Protein AF-A0A0R1URH0-F1 (afdb_monomer_lite)

pLDDT: mean 70.55, std 9.64, range [46.41, 89.25]

Structure (mmCIF, N/CA/C/O backbone):
data_AF-A0A0R1URH0-F1
#
_entry.id   AF-A0A0R1URH0-F1
#
loop_
_atom_site.group_PDB
_atom_site.id
_atom_site.type_symbol
_atom_site.label_atom_id
_atom_site.label_alt_id
_atom_site.label_comp_id
_atom_site.label_asym_id
_atom_site.label_entity_id
_atom_site.label_seq_id
_atom_site.pdbx_PDB_ins_code
_atom_site.Cartn_x
_atom_site.Cartn_y
_atom_site.Cartn_z
_atom_site.occupancy
_atom_site.B_iso_or_equiv
_atom_site.auth_seq_id
_atom_site.auth_comp_id
_atom_site.auth_asym_id
_atom_site.auth_atom_id
_atom_site.pdbx_PDB_model_num
ATOM 1 N N . MET A 1 1 ? 26.784 -11.408 -18.382 1.00 51.66 1 MET A N 1
ATOM 2 C CA . MET A 1 1 ? 25.384 -11.182 -18.810 1.00 51.66 1 MET A CA 1
ATOM 3 C C . MET A 1 1 ? 24.437 -12.286 -18.358 1.00 51.66 1 MET A C 1
ATOM 5 O O . MET A 1 1 ? 23.462 -11.958 -17.703 1.00 51.66 1 MET A O 1
ATOM 9 N N . LEU A 1 2 ? 24.708 -13.569 -18.630 1.00 50.28 2 LEU A N 1
ATOM 10 C CA . LEU A 1 2 ? 23.773 -14.661 -18.307 1.00 50.28 2 LEU A CA 1
ATOM 11 C C . LEU A 1 2 ? 23.365 -14.723 -16.818 1.00 50.28 2 LEU A C 1
ATOM 13 O O . LEU A 1 2 ? 22.183 -14.810 -16.511 1.00 50.28 2 LEU A O 1
ATOM 17 N N . THR A 1 3 ? 24.319 -14.597 -15.893 1.00 53.81 3 THR A N 1
ATOM 18 C CA . THR A 1 3 ? 24.076 -14.563 -14.436 1.00 53.81 3 THR A CA 1
ATOM 19 C C . THR A 1 3 ? 23.209 -13.385 -13.991 1.00 53.81 3 THR A C 1
ATOM 21 O O . THR A 1 3 ? 22.365 -13.554 -13.120 1.00 53.81 3 THR A O 1
ATOM 24 N N . PHE A 1 4 ? 23.360 -12.219 -14.624 1.00 53.19 4 PHE A N 1
ATOM 25 C CA . PHE A 1 4 ? 22.520 -11.047 -14.361 1.00 53.19 4 PHE A CA 1
ATOM 26 C C . PHE A 1 4 ? 21.062 -11.311 -14.764 1.00 53.19 4 PHE A C 1
ATOM 28 O O . PHE A 1 4 ? 20.161 -11.078 -13.967 1.00 53.19 4 PHE A O 1
ATOM 35 N N . PHE A 1 5 ? 20.834 -11.910 -15.940 1.00 54.75 5 PHE A N 1
ATOM 36 C CA . PHE A 1 5 ? 19.495 -12.331 -16.368 1.00 54.75 5 PHE A CA 1
ATOM 37 C C . PH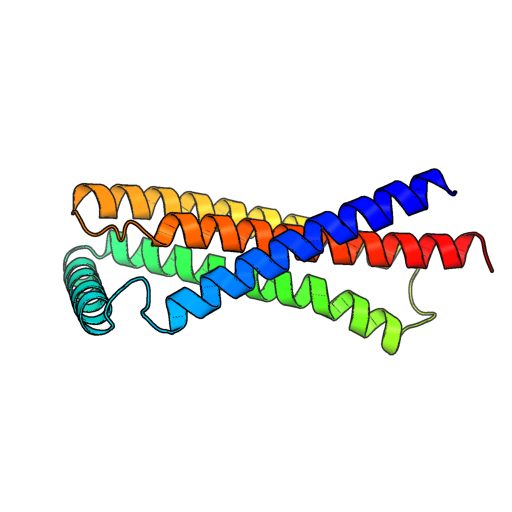E A 1 5 ? 18.882 -13.396 -15.444 1.00 54.75 5 PHE A C 1
ATOM 39 O O . PHE A 1 5 ? 17.688 -13.347 -15.177 1.00 54.75 5 PHE A O 1
ATOM 46 N N . HIS A 1 6 ? 19.667 -14.340 -14.919 1.00 52.69 6 HIS A N 1
ATOM 47 C CA . HIS A 1 6 ? 19.142 -15.370 -14.010 1.00 52.69 6 HIS A CA 1
ATOM 48 C C . HIS A 1 6 ? 18.735 -14.801 -12.649 1.00 52.69 6 HIS A C 1
ATOM 50 O O . HIS A 1 6 ? 17.689 -15.178 -12.126 1.00 52.69 6 HIS A O 1
ATOM 56 N N . ILE A 1 7 ? 19.533 -13.881 -12.095 1.00 62.94 7 ILE A N 1
ATOM 57 C CA . ILE A 1 7 ? 19.187 -13.178 -10.853 1.00 62.94 7 ILE A CA 1
ATOM 58 C C . ILE A 1 7 ? 17.889 -12.394 -11.059 1.00 62.94 7 ILE A C 1
ATOM 60 O O . ILE A 1 7 ? 16.987 -12.520 -10.243 1.00 62.94 7 ILE A O 1
ATOM 64 N N . PHE A 1 8 ? 17.773 -11.705 -12.194 1.00 57.41 8 PHE A N 1
ATOM 65 C CA . PHE A 1 8 ? 16.613 -10.910 -12.585 1.00 57.41 8 PHE A CA 1
ATOM 66 C C . PHE A 1 8 ? 15.320 -11.715 -12.783 1.00 57.41 8 PHE A C 1
ATOM 68 O O . PHE A 1 8 ? 14.252 -11.380 -12.278 1.00 57.41 8 PHE A O 1
ATOM 75 N N . TYR A 1 9 ? 15.374 -12.798 -13.559 1.00 59.88 9 TYR A N 1
ATOM 76 C CA . TYR A 1 9 ? 14.195 -13.639 -13.768 1.00 59.88 9 TYR A CA 1
ATOM 77 C C . TYR A 1 9 ? 13.825 -14.392 -12.485 1.00 59.88 9 TYR A C 1
ATOM 79 O O . TYR A 1 9 ? 12.642 -14.593 -12.209 1.00 59.88 9 TYR A O 1
ATOM 87 N N . GLY A 1 10 ? 14.825 -14.768 -11.681 1.00 66.12 10 GLY A N 1
ATOM 88 C CA . GLY A 1 10 ? 14.636 -15.381 -10.371 1.00 66.12 10 GLY A CA 1
ATOM 89 C C . GLY A 1 10 ? 13.932 -14.451 -9.381 1.00 66.12 10 GLY A C 1
ATOM 90 O O . GLY A 1 10 ? 12.948 -14.863 -8.763 1.00 66.12 10 GLY A O 1
ATOM 91 N N . SER A 1 11 ? 14.372 -13.194 -9.263 1.00 59.16 11 SER A N 1
ATOM 92 C CA . SER A 1 11 ? 13.699 -12.171 -8.453 1.00 59.16 11 SER A CA 1
ATOM 93 C C . SER A 1 11 ? 12.287 -11.918 -8.974 1.00 59.16 11 SER A C 1
ATOM 95 O O . SER A 1 11 ? 11.339 -12.060 -8.205 1.00 59.16 11 SER A O 1
ATOM 97 N N . ALA A 1 12 ? 12.095 -11.669 -10.271 1.00 59.62 12 ALA A N 1
ATOM 98 C CA . ALA A 1 12 ? 10.769 -11.444 -10.856 1.00 59.62 12 ALA A CA 1
ATOM 99 C C . ALA A 1 12 ? 9.768 -12.583 -10.563 1.00 59.62 12 ALA A C 1
ATOM 101 O O . ALA A 1 12 ? 8.607 -12.318 -10.237 1.00 59.62 12 ALA A O 1
ATOM 102 N N . LEU A 1 13 ? 10.210 -13.846 -10.609 1.00 66.44 13 LEU A N 1
ATOM 103 C CA . LEU A 1 13 ? 9.376 -15.011 -10.293 1.00 66.44 13 LEU A CA 1
ATOM 104 C C . LEU A 1 13 ? 8.950 -15.033 -8.816 1.00 66.44 13 LEU A C 1
ATOM 106 O O . LEU A 1 13 ? 7.768 -15.213 -8.516 1.00 66.44 13 LEU A O 1
ATOM 110 N N . VAL A 1 14 ? 9.893 -14.822 -7.891 1.00 67.88 14 VAL A N 1
ATOM 111 C CA . VAL A 1 14 ? 9.607 -14.756 -6.446 1.00 67.88 14 VAL A CA 1
ATOM 112 C C . VAL A 1 14 ? 8.605 -13.637 -6.152 1.00 67.88 14 VAL A C 1
ATOM 114 O O . VAL A 1 14 ? 7.665 -13.822 -5.376 1.00 67.88 14 VAL A O 1
ATOM 117 N N . LEU A 1 15 ? 8.754 -12.494 -6.821 1.00 61.41 15 LEU A N 1
ATOM 118 C CA . LEU A 1 15 ? 7.887 -11.329 -6.654 1.00 61.41 15 LEU A CA 1
ATOM 119 C C . LEU A 1 15 ? 6.468 -11.582 -7.208 1.00 61.41 15 LEU A C 1
ATOM 121 O O . LEU A 1 15 ? 5.483 -11.190 -6.579 1.00 61.41 15 LEU A O 1
ATOM 125 N N . LEU A 1 16 ? 6.333 -12.311 -8.321 1.00 64.31 16 LEU A N 1
ATOM 126 C CA . LEU A 1 16 ? 5.036 -12.706 -8.887 1.00 64.31 16 LEU A CA 1
ATOM 127 C C . LEU A 1 16 ? 4.258 -13.649 -7.956 1.00 64.31 16 LEU A C 1
ATOM 129 O O . LEU A 1 16 ? 3.046 -13.493 -7.782 1.00 64.31 16 LEU A O 1
ATOM 133 N N . VAL A 1 17 ? 4.950 -14.588 -7.304 1.00 71.00 17 VAL A N 1
ATOM 134 C CA . VAL A 1 17 ? 4.345 -15.481 -6.300 1.00 71.00 17 VAL A CA 1
ATOM 135 C C . VAL A 1 17 ? 3.788 -14.673 -5.125 1.00 71.00 17 VAL A C 1
ATOM 137 O O . VAL A 1 17 ? 2.649 -14.889 -4.706 1.00 71.00 17 VAL A O 1
ATOM 140 N N . VAL A 1 18 ? 4.547 -13.694 -4.628 1.00 67.44 18 VAL A N 1
ATOM 141 C CA . VAL A 1 18 ? 4.110 -12.796 -3.547 1.00 67.44 18 VAL A CA 1
ATOM 142 C C . VAL A 1 18 ? 2.863 -11.995 -3.945 1.00 67.44 18 VAL A C 1
ATOM 144 O O . VAL A 1 18 ? 1.919 -11.898 -3.155 1.00 67.44 18 VAL A O 1
ATOM 147 N N . ALA A 1 19 ? 2.809 -11.478 -5.176 1.00 61.97 19 ALA A N 1
ATOM 148 C CA . ALA A 1 19 ? 1.645 -10.757 -5.694 1.00 61.97 19 ALA A CA 1
ATOM 149 C C . ALA A 1 19 ? 0.385 -11.638 -5.766 1.00 61.97 19 ALA A C 1
ATOM 151 O O . ALA A 1 19 ? -0.698 -11.214 -5.351 1.00 61.97 19 ALA A O 1
ATOM 152 N N . PHE A 1 20 ? 0.521 -12.887 -6.221 1.00 70.25 20 PHE A N 1
ATOM 153 C CA . PHE A 1 20 ? -0.587 -13.846 -6.264 1.00 70.25 20 PHE A CA 1
ATOM 154 C C . PHE A 1 20 ? -1.126 -14.179 -4.869 1.00 70.25 20 PHE A C 1
ATOM 156 O O . PHE A 1 20 ? -2.343 -14.214 -4.662 1.00 70.25 20 PHE A O 1
ATOM 163 N N . VAL A 1 21 ? -0.234 -14.378 -3.894 1.00 73.12 21 VAL A N 1
ATOM 164 C CA . VAL A 1 21 ? -0.618 -14.611 -2.494 1.00 73.12 21 VAL A CA 1
ATOM 165 C C . VAL A 1 21 ? -1.360 -13.396 -1.934 1.00 73.12 21 VAL A C 1
ATOM 167 O O . VAL A 1 21 ? -2.417 -13.556 -1.319 1.00 73.12 21 VAL A O 1
ATOM 170 N N . TYR A 1 22 ? -0.872 -12.180 -2.196 1.00 68.75 22 TYR A N 1
ATOM 171 C CA . TYR A 1 22 ? -1.521 -10.941 -1.762 1.00 68.75 22 TYR A CA 1
ATOM 172 C C . TYR A 1 22 ? -2.945 -10.794 -2.318 1.00 68.75 22 TYR A C 1
ATOM 174 O O . TYR A 1 22 ? -3.895 -10.564 -1.559 1.00 68.75 22 TYR A O 1
ATOM 182 N N . LEU A 1 23 ? -3.117 -10.977 -3.631 1.00 67.44 23 LEU A N 1
ATOM 183 C CA . LEU A 1 23 ? -4.424 -10.925 -4.291 1.00 67.44 23 LEU A CA 1
ATOM 184 C C . LEU A 1 23 ? -5.373 -11.997 -3.749 1.00 67.44 23 LEU A C 1
ATOM 186 O O . LEU A 1 23 ? -6.525 -11.697 -3.432 1.00 67.44 23 LEU A O 1
ATOM 190 N N . GLY A 1 24 ? -4.886 -13.228 -3.573 1.00 71.44 24 GLY A N 1
ATOM 191 C CA . GLY A 1 24 ? -5.672 -14.334 -3.029 1.00 71.44 24 GLY A CA 1
ATOM 192 C C . GLY A 1 24 ? -6.173 -14.069 -1.607 1.00 71.44 24 GLY A C 1
ATOM 193 O O . GLY A 1 24 ? -7.336 -14.343 -1.298 1.00 71.44 24 GLY A O 1
ATOM 194 N N . VAL A 1 25 ? -5.329 -13.496 -0.747 1.00 70.50 25 VAL A N 1
ATOM 195 C CA . VAL A 1 25 ? -5.708 -13.117 0.622 1.00 70.50 25 VAL A CA 1
ATOM 196 C C . VAL A 1 25 ? -6.723 -11.972 0.602 1.00 70.50 25 VAL A C 1
ATOM 198 O O . VAL A 1 25 ? -7.774 -12.080 1.233 1.00 70.50 25 VAL A O 1
ATOM 201 N N . THR A 1 26 ? -6.469 -10.920 -0.178 1.00 67.31 26 THR A N 1
ATOM 202 C CA . THR A 1 26 ? -7.351 -9.744 -0.273 1.00 67.31 26 THR A CA 1
ATOM 203 C C . THR A 1 26 ? -8.737 -10.117 -0.804 1.00 67.31 26 THR A C 1
ATOM 205 O O . THR A 1 26 ? -9.750 -9.721 -0.231 1.00 67.31 26 THR A O 1
ATOM 208 N N . TYR A 1 27 ? -8.797 -10.957 -1.840 1.00 69.56 27 TYR A N 1
ATOM 209 C CA . TYR A 1 27 ? -10.045 -11.452 -2.424 1.00 69.56 27 TYR A CA 1
ATOM 210 C C . TYR A 1 27 ? -10.875 -12.299 -1.450 1.00 69.56 27 TYR A C 1
ATOM 212 O O . TYR A 1 27 ? -12.103 -12.222 -1.412 1.00 69.56 27 TYR A O 1
ATOM 220 N N . ARG A 1 28 ? -10.222 -13.128 -0.631 1.00 66.44 28 ARG A N 1
ATOM 221 C CA . ARG A 1 28 ? -10.926 -13.922 0.386 1.00 66.44 28 ARG A CA 1
ATOM 222 C C . ARG A 1 28 ? -11.478 -13.044 1.512 1.00 66.44 28 ARG A C 1
ATOM 224 O O . ARG A 1 28 ? -12.533 -13.356 2.058 1.00 66.44 28 ARG A O 1
ATOM 231 N N . ILE A 1 29 ? -10.795 -11.950 1.835 1.00 66.00 29 ILE A N 1
ATOM 232 C CA . ILE A 1 29 ? -11.204 -11.007 2.882 1.00 66.00 29 ILE A CA 1
ATOM 233 C C . ILE A 1 29 ? -12.362 -10.132 2.413 1.00 66.00 29 ILE A C 1
ATOM 235 O O . ILE A 1 29 ? -13.329 -9.984 3.154 1.00 66.00 29 ILE A O 1
ATOM 239 N N . SER A 1 30 ? -12.331 -9.641 1.172 1.00 63.12 30 SER A N 1
ATOM 240 C CA . SER A 1 30 ? -13.420 -8.829 0.610 1.00 63.12 30 SER A CA 1
ATOM 241 C C . SER A 1 30 ? -14.745 -9.588 0.489 1.00 63.12 30 SER A C 1
ATOM 243 O O . SER A 1 30 ? -15.807 -8.980 0.567 1.00 63.12 30 SER A O 1
ATOM 245 N N . ARG A 1 31 ? -14.710 -10.921 0.368 1.00 65.44 31 ARG A N 1
ATOM 246 C CA . ARG A 1 31 ? -15.910 -11.775 0.398 1.00 65.44 31 ARG A CA 1
ATOM 247 C C . ARG A 1 31 ? -16.400 -12.144 1.804 1.00 65.44 31 ARG A C 1
ATOM 249 O O . ARG A 1 31 ? -17.253 -13.020 1.924 1.00 65.44 31 ARG A O 1
ATOM 256 N N . GLY A 1 32 ? -15.844 -11.557 2.865 1.00 58.19 32 GLY A N 1
ATOM 257 C CA . GLY A 1 32 ? -16.258 -11.842 4.243 1.00 58.19 32 GLY A CA 1
ATOM 258 C C . GLY A 1 32 ? -15.952 -13.271 4.710 1.00 58.19 32 GLY A C 1
ATOM 259 O O . GLY A 1 32 ? -16.434 -13.694 5.756 1.00 58.19 32 GLY A O 1
ATOM 260 N N . LYS A 1 33 ? -15.120 -14.038 3.983 1.00 63.38 33 LYS A N 1
ATOM 261 C CA . LYS A 1 33 ? -14.777 -15.419 4.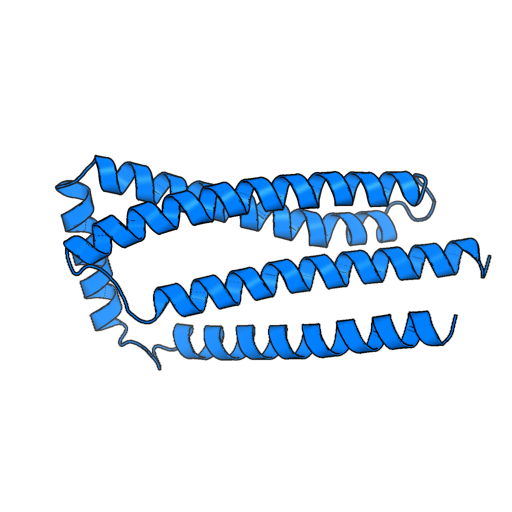379 1.00 63.38 33 LYS A CA 1
ATOM 262 C C . LYS A 1 33 ? -13.964 -15.489 5.676 1.00 63.38 33 LYS A C 1
ATOM 264 O O . LYS A 1 33 ? -13.879 -16.556 6.270 1.00 63.38 33 LYS A O 1
ATOM 269 N N . PHE A 1 34 ? -13.358 -14.377 6.094 1.00 62.25 34 PHE A N 1
ATOM 270 C CA . PHE A 1 34 ? -12.576 -14.278 7.331 1.00 62.25 34 PHE A CA 1
ATOM 271 C C . PHE A 1 34 ? -13.258 -13.463 8.438 1.00 62.25 34 PHE A C 1
ATOM 273 O O . PHE A 1 34 ? -12.788 -13.486 9.574 1.00 62.25 34 PHE A O 1
ATOM 280 N N . MET A 1 35 ? -14.326 -12.726 8.123 1.00 66.06 35 MET A N 1
ATOM 281 C CA . MET A 1 35 ? -15.065 -11.899 9.076 1.00 66.06 35 MET A CA 1
ATOM 282 C C . MET A 1 35 ? -16.467 -11.633 8.527 1.00 66.06 35 MET A C 1
ATOM 284 O O . MET A 1 35 ? -16.597 -11.201 7.382 1.00 66.06 35 MET A O 1
ATOM 288 N N . SER A 1 36 ? -17.502 -11.888 9.332 1.00 73.25 36 SER A N 1
ATOM 289 C CA . SER A 1 36 ? -18.878 -11.542 8.971 1.00 73.25 36 SER A CA 1
ATOM 290 C C . SER A 1 36 ? -18.990 -10.034 8.735 1.00 73.25 36 SER A C 1
ATOM 292 O O . SER A 1 36 ? -18.424 -9.237 9.486 1.00 73.25 36 SER A O 1
ATOM 294 N N . VAL A 1 37 ? -19.762 -9.633 7.722 1.00 74.56 37 VAL A N 1
ATOM 295 C CA . VAL A 1 37 ? -20.065 -8.217 7.443 1.00 74.56 37 VAL A CA 1
ATOM 296 C C . VAL A 1 37 ? -20.678 -7.538 8.674 1.00 74.56 37 VAL A C 1
ATOM 298 O O . VAL A 1 37 ? -20.410 -6.369 8.944 1.00 74.56 37 VAL A O 1
ATOM 301 N N . GLN A 1 38 ? -21.451 -8.285 9.465 1.00 77.12 38 GLN A N 1
ATOM 302 C CA . GLN A 1 38 ? -22.082 -7.787 10.683 1.00 77.12 38 GLN A CA 1
ATOM 303 C C . GLN A 1 38 ? -21.065 -7.539 11.807 1.00 77.12 38 GLN A C 1
ATOM 305 O O . GLN A 1 38 ? -21.119 -6.495 12.456 1.00 77.12 38 GLN A O 1
ATOM 310 N N . ASP A 1 39 ? -20.092 -8.437 11.984 1.00 76.88 39 ASP A N 1
ATOM 311 C CA . ASP A 1 39 ? -18.998 -8.251 12.948 1.00 76.88 39 ASP A CA 1
ATOM 312 C C . ASP A 1 39 ? -18.124 -7.057 12.557 1.00 76.88 39 ASP A C 1
ATOM 314 O O . ASP A 1 39 ? -17.705 -6.266 13.406 1.00 76.88 39 ASP A O 1
ATOM 318 N N . GLN A 1 40 ? -17.890 -6.886 11.252 1.00 77.12 40 GLN A N 1
ATOM 319 C CA . GLN A 1 40 ? -17.161 -5.745 10.716 1.00 77.12 40 GLN A CA 1
ATOM 320 C C . GLN A 1 40 ? -17.911 -4.432 10.980 1.00 77.12 40 GLN A C 1
ATOM 322 O O . GLN A 1 40 ? -17.303 -3.475 11.458 1.00 77.12 40 GLN A O 1
ATOM 327 N N . ALA A 1 41 ? -19.225 -4.388 10.746 1.00 77.69 41 ALA A N 1
ATOM 328 C CA . ALA A 1 41 ? -20.050 -3.215 11.029 1.00 77.69 41 ALA A CA 1
ATOM 329 C C . ALA A 1 41 ? -20.053 -2.856 12.526 1.00 77.69 41 ALA A C 1
ATOM 331 O O . ALA A 1 41 ? -19.822 -1.702 12.887 1.00 77.69 41 ALA A O 1
ATOM 332 N N . GLN A 1 42 ? -20.224 -3.841 13.414 1.00 83.50 42 GLN A N 1
ATOM 333 C CA . GLN A 1 42 ? -20.161 -3.619 14.864 1.00 83.50 42 GLN A CA 1
ATOM 334 C C . GLN A 1 42 ? -18.787 -3.124 15.326 1.00 83.50 42 GLN A C 1
ATOM 336 O O . GLN A 1 42 ? -18.695 -2.325 16.261 1.00 83.50 42 GLN A O 1
ATOM 341 N N . HIS A 1 43 ? -17.713 -3.586 14.687 1.00 81.69 43 HIS A N 1
ATOM 342 C CA . HIS A 1 43 ? -16.371 -3.104 14.976 1.00 81.69 43 HIS A CA 1
ATOM 343 C C . HIS A 1 43 ? -16.183 -1.646 14.545 1.00 81.69 43 HIS A C 1
ATOM 345 O O . HIS A 1 43 ? -15.584 -0.864 15.283 1.00 81.69 43 HIS A O 1
ATOM 351 N N . VAL A 1 44 ? -16.679 -1.269 13.364 1.00 82.06 44 VAL A N 1
ATOM 352 C CA . VAL A 1 44 ? -16.612 0.116 12.875 1.00 82.06 44 VAL A CA 1
ATOM 353 C C . VAL A 1 44 ? -17.352 1.048 13.831 1.00 82.06 44 VAL A C 1
ATOM 355 O O . VAL A 1 44 ? -16.776 2.041 14.260 1.00 82.06 44 VAL A O 1
ATOM 358 N N . ILE A 1 45 ? -18.561 0.677 14.262 1.00 84.69 45 ILE A N 1
ATOM 359 C CA . ILE A 1 45 ? -19.348 1.461 15.228 1.00 84.69 45 ILE A CA 1
ATOM 360 C C . ILE A 1 45 ? -18.595 1.627 16.556 1.00 84.69 45 ILE A C 1
ATOM 362 O O . ILE A 1 45 ? -18.535 2.728 17.097 1.00 84.69 45 ILE A O 1
ATOM 366 N N . ARG A 1 46 ? -17.966 0.560 17.073 1.00 85.19 46 ARG A N 1
ATOM 367 C CA . ARG A 1 46 ? -17.153 0.632 18.301 1.00 85.19 46 ARG A CA 1
ATOM 368 C C . ARG A 1 46 ? -15.936 1.549 18.162 1.00 85.19 46 ARG A C 1
ATOM 370 O O . ARG A 1 46 ? -15.611 2.255 19.114 1.00 85.19 46 ARG A O 1
ATOM 377 N N . ILE A 1 47 ? -15.263 1.547 17.009 1.00 84.69 47 ILE A N 1
ATOM 378 C CA . ILE A 1 47 ? -14.160 2.485 16.743 1.00 84.69 47 ILE A CA 1
ATOM 379 C C . ILE A 1 47 ? -14.684 3.921 16.728 1.00 84.69 47 ILE A C 1
ATOM 381 O O . ILE A 1 47 ? -14.059 4.792 17.326 1.00 84.69 47 ILE A O 1
ATOM 385 N N . ASP A 1 48 ? -15.816 4.160 16.075 1.00 85.38 48 ASP A N 1
ATOM 386 C CA . ASP A 1 48 ? -16.367 5.503 15.905 1.00 85.38 48 ASP A CA 1
ATOM 387 C C . ASP A 1 48 ? -16.794 6.104 17.258 1.00 85.38 48 ASP A C 1
ATOM 389 O O . ASP A 1 48 ? -16.405 7.214 17.622 1.00 85.38 48 ASP A O 1
ATOM 393 N N . GLN A 1 49 ? -17.459 5.304 18.099 1.00 87.75 49 GLN A N 1
ATOM 394 C CA . GLN A 1 49 ? -17.754 5.657 19.495 1.00 87.75 49 GLN A CA 1
ATOM 395 C C . GLN A 1 49 ? -16.480 5.917 20.319 1.00 87.75 49 GLN A C 1
ATOM 397 O O . GLN A 1 49 ? -16.427 6.829 21.152 1.00 87.75 49 GLN A O 1
ATOM 402 N N . PHE A 1 50 ? -15.417 5.144 20.087 1.00 88.25 50 PHE A N 1
ATOM 403 C CA . PHE A 1 50 ? -14.129 5.366 20.739 1.00 88.25 50 PHE A CA 1
ATOM 404 C C . PHE A 1 50 ? -13.463 6.673 20.280 1.00 88.25 50 PHE A C 1
ATOM 406 O O . PHE A 1 50 ? -12.884 7.390 21.094 1.00 88.25 50 PHE A O 1
ATOM 413 N N . HIS A 1 51 ? -13.559 7.027 18.998 1.00 89.25 51 HIS A N 1
ATOM 414 C CA . HIS A 1 51 ? -13.020 8.280 18.464 1.00 89.25 51 HIS A CA 1
ATOM 415 C C . HIS A 1 51 ? -13.734 9.509 19.020 1.00 89.25 51 HIS A C 1
ATOM 417 O O . HIS A 1 51 ? -13.059 10.486 19.345 1.00 89.25 51 HIS A O 1
ATOM 423 N N . GLN A 1 52 ? -15.052 9.433 19.220 1.00 87.12 52 GLN A N 1
ATOM 424 C CA . GLN A 1 52 ? -15.834 10.496 19.864 1.00 87.12 52 GLN A CA 1
ATOM 425 C C . GLN A 1 52 ? -15.381 10.760 21.307 1.00 87.12 52 GLN A C 1
ATOM 427 O O . GLN A 1 52 ? -15.347 11.905 21.752 1.00 87.12 52 GLN A O 1
ATOM 432 N N . THR A 1 53 ? -14.984 9.711 22.031 1.00 88.00 53 THR A N 1
ATOM 433 C CA . THR A 1 53 ? -14.519 9.814 23.425 1.00 88.00 53 THR A CA 1
ATOM 434 C C . THR A 1 53 ? -13.018 10.107 23.547 1.00 88.00 53 THR A C 1
ATOM 436 O O . THR A 1 53 ? -12.578 10.632 24.567 1.00 88.00 53 THR A O 1
ATOM 439 N N . HIS A 1 54 ? -12.220 9.826 22.509 1.00 87.94 54 HIS A N 1
ATOM 440 C CA . HIS A 1 54 ? -10.758 9.962 22.518 1.00 87.94 54 HIS A CA 1
ATOM 441 C C . HIS A 1 54 ? -10.243 10.755 21.297 1.00 87.94 54 HIS A C 1
ATOM 443 O O . HIS A 1 54 ? -9.657 10.180 20.369 1.00 87.94 54 HIS A O 1
ATOM 449 N N . PRO A 1 55 ? -10.335 12.102 21.308 1.00 86.69 55 PRO A N 1
ATOM 450 C CA . PRO A 1 55 ? -9.965 12.944 20.162 1.00 86.69 55 PRO A CA 1
ATOM 451 C C . PRO A 1 55 ? -8.467 12.895 19.811 1.00 86.69 55 PRO A C 1
ATOM 453 O O . PRO A 1 55 ? -8.058 13.257 18.706 1.00 86.69 55 PRO A O 1
ATOM 456 N N . ALA A 1 56 ? -7.605 12.461 20.735 1.00 85.88 56 ALA A N 1
ATOM 457 C CA . ALA A 1 56 ? -6.190 12.215 20.447 1.00 85.88 56 ALA A CA 1
ATOM 458 C C . ALA A 1 56 ? -5.982 10.960 19.578 1.00 85.88 56 ALA A C 1
ATOM 460 O O . ALA A 1 56 ? -5.137 10.964 18.681 1.00 85.88 56 ALA A O 1
ATOM 461 N N . ALA A 1 57 ? -6.774 9.906 19.803 1.00 82.81 57 ALA A N 1
ATOM 462 C CA . ALA A 1 57 ? -6.721 8.681 19.012 1.00 82.81 57 ALA A CA 1
ATOM 463 C C . ALA A 1 57 ? -7.295 8.892 17.605 1.00 82.81 57 ALA A C 1
ATOM 465 O O . ALA A 1 57 ? -6.735 8.369 16.643 1.00 82.81 57 ALA A O 1
ATOM 466 N N . MET A 1 58 ? -8.343 9.715 17.474 1.00 87.31 58 MET A N 1
ATOM 467 C CA . MET A 1 58 ? -8.887 10.140 16.178 1.00 87.31 58 MET A CA 1
ATOM 468 C C . MET A 1 58 ? -7.830 10.877 15.342 1.00 87.31 58 MET A C 1
ATOM 470 O O . MET A 1 58 ? -7.507 10.453 14.238 1.00 87.31 58 MET A O 1
ATOM 474 N N . ARG A 1 59 ? -7.164 11.893 15.912 1.00 86.81 59 ARG A N 1
ATOM 475 C CA . ARG A 1 59 ? -6.083 12.625 15.220 1.00 86.81 59 ARG A CA 1
ATOM 476 C C . ARG A 1 59 ? -4.944 11.718 14.746 1.00 86.81 59 ARG A C 1
ATOM 478 O O . ARG A 1 59 ? -4.332 11.972 13.705 1.00 86.81 59 ARG A O 1
ATOM 485 N N . LEU A 1 60 ? -4.629 10.678 15.518 1.00 84.31 60 LEU A N 1
ATOM 486 C CA . LEU A 1 60 ? -3.621 9.691 15.148 1.00 84.31 60 LEU A CA 1
ATOM 487 C C . LEU A 1 60 ? -4.122 8.758 14.036 1.00 84.31 60 LEU A C 1
ATOM 489 O O . LEU A 1 60 ? -3.358 8.453 13.123 1.00 84.31 60 LEU A O 1
ATOM 493 N N . HIS A 1 61 ? -5.392 8.354 14.077 1.00 84.62 61 HIS A N 1
ATOM 494 C CA . HIS A 1 61 ? -6.044 7.589 13.016 1.00 84.62 61 HIS A CA 1
ATOM 495 C C . HIS A 1 61 ? -6.040 8.352 11.683 1.00 84.62 61 HIS A C 1
ATOM 497 O O . HIS A 1 61 ? -5.557 7.823 10.683 1.00 84.62 61 HIS A O 1
ATOM 503 N N . ASP A 1 62 ? -6.424 9.630 11.684 1.00 86.06 62 ASP A N 1
ATOM 504 C CA . ASP A 1 62 ? -6.402 10.487 10.488 1.00 86.06 62 ASP A CA 1
ATOM 505 C C . ASP A 1 62 ? -4.984 10.686 9.947 1.00 86.06 62 ASP A C 1
ATOM 507 O O . ASP A 1 62 ? -4.755 10.830 8.745 1.00 86.06 62 ASP A O 1
ATOM 511 N N . ARG A 1 63 ? -3.986 10.729 10.838 1.00 84.56 63 ARG A N 1
ATOM 512 C CA . ARG A 1 63 ? -2.575 10.777 10.438 1.00 84.56 63 ARG A CA 1
ATOM 513 C C . ARG A 1 63 ? -2.166 9.482 9.733 1.00 84.56 63 ARG A C 1
ATOM 515 O O . ARG A 1 63 ? -1.497 9.564 8.708 1.00 84.56 63 ARG A O 1
ATOM 522 N N . VAL A 1 64 ? -2.566 8.318 10.247 1.00 81.81 64 VAL A N 1
ATOM 523 C CA . VAL A 1 64 ? -2.312 7.021 9.594 1.00 81.81 64 VAL A CA 1
ATOM 524 C C . VAL A 1 64 ? -2.967 6.979 8.214 1.00 81.81 64 VAL A C 1
ATOM 526 O O . VAL A 1 64 ? -2.280 6.672 7.243 1.00 81.81 64 VAL A O 1
ATOM 529 N N . GLN A 1 65 ? -4.243 7.360 8.100 1.00 82.06 65 GLN A N 1
ATOM 530 C CA . GLN A 1 65 ? -4.947 7.382 6.814 1.00 82.06 65 GLN A CA 1
ATOM 531 C C . GLN A 1 65 ? -4.266 8.302 5.792 1.00 82.06 65 GLN A C 1
ATOM 533 O O . GLN A 1 65 ? -4.052 7.906 4.647 1.00 82.06 65 GLN A O 1
ATOM 538 N N . ARG A 1 66 ? -3.851 9.507 6.207 1.00 84.31 66 ARG A N 1
ATOM 539 C CA . ARG A 1 66 ? -3.127 10.444 5.332 1.00 84.31 66 ARG A CA 1
ATOM 540 C C . ARG A 1 66 ? -1.812 9.867 4.820 1.00 84.31 66 ARG A C 1
ATOM 542 O O . ARG A 1 66 ? -1.556 9.925 3.622 1.00 84.31 66 ARG A O 1
ATOM 549 N N . TRP A 1 67 ? -0.991 9.279 5.690 1.00 79.50 67 TRP A N 1
ATOM 550 C CA . TRP A 1 67 ? 0.273 8.673 5.256 1.00 79.50 67 TRP A CA 1
ATOM 551 C C . TRP A 1 67 ? 0.067 7.434 4.381 1.00 79.50 67 TRP A C 1
ATOM 553 O O . TRP A 1 67 ? 0.836 7.215 3.448 1.00 79.50 67 TRP A O 1
ATOM 563 N N . GLN A 1 68 ? -0.991 6.656 4.619 1.00 78.81 68 GLN A N 1
ATOM 564 C CA . GLN A 1 68 ? -1.368 5.550 3.738 1.00 78.81 68 GLN A CA 1
ATOM 565 C C . GLN A 1 68 ? -1.785 6.036 2.349 1.00 78.81 68 GLN A C 1
ATOM 567 O O . GLN A 1 68 ? -1.362 5.439 1.358 1.00 78.81 68 GLN A O 1
ATOM 572 N N . LEU A 1 69 ? -2.553 7.126 2.266 1.00 78.69 69 LEU A N 1
ATOM 573 C CA . LEU A 1 69 ? -2.925 7.748 0.997 1.00 78.69 69 LEU A CA 1
ATOM 574 C C . LEU A 1 69 ? -1.688 8.262 0.249 1.00 78.69 69 LEU A C 1
ATOM 576 O O . LEU A 1 69 ? -1.528 7.962 -0.929 1.00 78.69 69 LEU A O 1
ATOM 580 N N . ILE A 1 70 ? -0.779 8.961 0.939 1.00 79.25 70 ILE A N 1
ATOM 581 C CA . ILE A 1 70 ? 0.491 9.431 0.360 1.00 79.25 70 ILE A CA 1
ATOM 582 C C . ILE A 1 70 ? 1.317 8.247 -0.156 1.00 79.25 70 ILE A C 1
ATOM 584 O O . ILE A 1 70 ? 1.796 8.286 -1.285 1.00 79.25 70 ILE A O 1
ATOM 588 N N . SER A 1 71 ? 1.441 7.171 0.628 1.00 73.44 71 SER A N 1
ATOM 589 C CA . SER A 1 71 ? 2.126 5.941 0.207 1.00 73.44 71 SER A CA 1
ATOM 590 C C . SER A 1 71 ? 1.474 5.326 -1.036 1.00 73.44 71 SER A C 1
ATOM 592 O O . SER A 1 71 ? 2.180 4.884 -1.939 1.00 73.44 71 SER A O 1
ATOM 594 N N . LEU A 1 72 ? 0.140 5.319 -1.124 1.00 74.31 72 LEU A N 1
ATOM 595 C CA . LEU A 1 72 ? -0.585 4.792 -2.282 1.00 74.31 72 LEU A CA 1
ATOM 596 C C . LEU A 1 72 ? -0.354 5.646 -3.535 1.00 74.31 72 LEU A C 1
ATOM 598 O O . LEU A 1 72 ? -0.041 5.092 -4.585 1.00 74.31 72 LEU A O 1
ATOM 602 N N . ILE A 1 73 ? -0.430 6.974 -3.413 1.00 76.81 73 ILE A N 1
ATOM 603 C CA . ILE A 1 73 ? -0.133 7.913 -4.505 1.00 76.81 73 ILE A CA 1
ATOM 604 C C . ILE A 1 73 ? 1.320 7.752 -4.963 1.00 76.81 73 ILE A C 1
ATOM 606 O O . ILE A 1 73 ? 1.570 7.640 -6.158 1.00 76.81 73 ILE A O 1
ATOM 610 N N . ALA A 1 74 ? 2.271 7.677 -4.029 1.00 73.50 74 ALA A N 1
ATOM 611 C CA . ALA A 1 74 ? 3.682 7.484 -4.347 1.00 73.50 74 ALA A CA 1
ATOM 612 C C . ALA A 1 74 ? 3.935 6.136 -5.043 1.00 73.50 74 ALA A C 1
ATOM 614 O O . ALA A 1 74 ? 4.693 6.086 -6.005 1.00 73.50 74 ALA A O 1
ATOM 615 N N . THR A 1 75 ? 3.261 5.061 -4.615 1.00 71.06 75 THR A N 1
ATOM 616 C CA . THR A 1 75 ? 3.363 3.742 -5.268 1.00 71.06 75 THR A CA 1
ATOM 617 C C . THR A 1 75 ? 2.799 3.799 -6.689 1.00 71.06 75 TH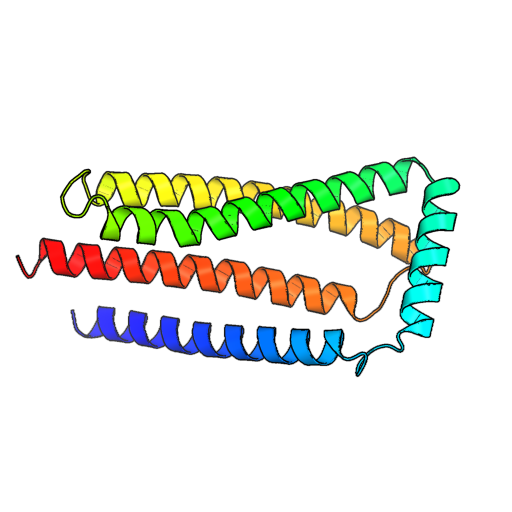R A C 1
ATOM 619 O O . THR A 1 75 ? 3.421 3.309 -7.626 1.00 71.06 75 THR A O 1
ATOM 622 N N . ALA A 1 76 ? 1.633 4.428 -6.868 1.00 73.38 76 ALA A N 1
ATOM 623 C CA . ALA A 1 76 ? 1.012 4.594 -8.178 1.00 73.38 76 ALA A CA 1
ATOM 624 C C . ALA A 1 76 ? 1.875 5.455 -9.113 1.00 73.38 76 ALA A C 1
ATOM 626 O O . ALA A 1 76 ? 2.023 5.119 -10.284 1.00 73.38 76 ALA A O 1
ATOM 627 N N . ALA A 1 77 ? 2.491 6.520 -8.596 1.00 69.62 77 ALA A N 1
ATOM 628 C CA . ALA A 1 77 ? 3.426 7.355 -9.343 1.00 69.62 77 ALA A CA 1
ATOM 629 C C . ALA A 1 77 ? 4.695 6.581 -9.729 1.00 69.62 77 ALA A C 1
ATOM 631 O O . ALA A 1 77 ? 5.103 6.635 -10.886 1.00 69.62 77 ALA A O 1
ATOM 632 N N . ALA A 1 78 ? 5.279 5.819 -8.798 1.00 67.06 78 ALA A N 1
ATOM 633 C CA . ALA A 1 78 ? 6.453 4.984 -9.053 1.00 67.06 78 ALA A CA 1
ATOM 634 C C . ALA A 1 78 ? 6.189 3.907 -10.115 1.00 67.06 78 ALA A C 1
ATOM 636 O O . ALA A 1 78 ? 7.096 3.566 -10.864 1.00 67.06 78 ALA A O 1
ATOM 637 N N . LEU A 1 79 ? 4.952 3.414 -10.211 1.00 69.19 79 LEU A N 1
ATOM 638 C CA . LEU A 1 79 ? 4.518 2.515 -11.275 1.00 69.19 79 LEU A CA 1
ATOM 639 C C . LEU A 1 79 ? 4.295 3.241 -12.601 1.00 69.19 79 LEU A C 1
ATOM 641 O O . LEU A 1 79 ? 4.816 2.820 -13.624 1.00 69.19 79 LEU A O 1
ATOM 645 N N . ALA A 1 80 ? 3.491 4.305 -12.604 1.00 68.81 80 ALA A N 1
ATOM 646 C CA . ALA A 1 80 ? 3.003 4.923 -13.832 1.00 68.81 80 ALA A CA 1
ATOM 647 C C . ALA A 1 80 ? 4.059 5.780 -14.538 1.00 68.81 80 ALA A C 1
ATOM 649 O O . ALA A 1 80 ? 4.123 5.762 -15.766 1.00 68.81 80 ALA A O 1
ATOM 650 N N . LEU A 1 81 ? 4.889 6.520 -13.793 1.00 70.44 81 LEU A N 1
ATOM 651 C CA . LEU A 1 81 ? 5.870 7.446 -14.372 1.00 70.44 81 LEU A CA 1
ATOM 652 C C . LEU A 1 81 ? 6.879 6.748 -15.300 1.00 70.44 81 LEU A C 1
ATOM 654 O O . LEU A 1 81 ? 7.102 7.270 -16.393 1.00 70.44 81 LEU A O 1
ATOM 658 N N . PRO A 1 82 ? 7.426 5.565 -14.958 1.00 65.25 82 PRO A N 1
ATOM 659 C CA . PRO A 1 82 ? 8.256 4.791 -15.878 1.00 65.25 82 PRO A CA 1
ATOM 660 C C . PRO A 1 82 ? 7.554 4.429 -17.189 1.00 65.25 82 PRO A C 1
ATOM 662 O O . PRO A 1 82 ? 8.116 4.652 -18.258 1.00 65.25 82 PRO A O 1
ATOM 665 N N . PHE A 1 83 ? 6.315 3.925 -17.134 1.00 64.75 83 PHE A N 1
ATOM 666 C CA . PHE A 1 83 ? 5.570 3.553 -18.343 1.00 64.75 83 PHE A CA 1
ATOM 667 C C . PHE A 1 83 ? 5.206 4.769 -19.197 1.00 64.75 83 PHE A C 1
ATOM 669 O O . PHE A 1 83 ? 5.379 4.733 -20.413 1.00 64.75 83 PHE A O 1
ATOM 676 N N . ILE A 1 84 ? 4.743 5.857 -18.574 1.00 67.38 84 ILE A N 1
ATOM 677 C CA . ILE A 1 84 ? 4.440 7.116 -19.267 1.00 67.38 84 ILE A CA 1
ATOM 678 C C . ILE A 1 84 ? 5.696 7.624 -19.978 1.00 67.38 84 ILE A C 1
ATOM 680 O O . ILE A 1 84 ? 5.637 8.015 -21.138 1.00 67.38 84 ILE A O 1
ATOM 684 N N . TRP A 1 85 ? 6.854 7.574 -19.329 1.00 64.62 85 TRP A N 1
ATOM 685 C CA . TRP A 1 85 ? 8.087 8.035 -19.951 1.00 64.62 85 TRP A CA 1
ATOM 686 C C . TRP A 1 85 ? 8.539 7.157 -21.121 1.00 64.62 85 TRP A C 1
ATOM 688 O O . TRP A 1 85 ? 8.854 7.695 -22.176 1.00 64.62 85 TRP A O 1
ATOM 698 N N . ILE A 1 86 ? 8.492 5.826 -20.985 1.00 62.72 86 ILE A N 1
ATOM 699 C CA . ILE A 1 86 ? 8.830 4.901 -22.083 1.00 62.72 86 ILE A CA 1
ATOM 700 C C . ILE A 1 86 ? 7.931 5.146 -23.307 1.00 62.72 86 ILE A C 1
ATOM 702 O O . ILE A 1 86 ? 8.409 5.114 -24.437 1.00 62.72 86 ILE A O 1
ATOM 706 N N . ILE A 1 87 ? 6.637 5.402 -23.090 1.00 62.72 87 ILE A N 1
ATOM 707 C CA . ILE A 1 87 ? 5.657 5.583 -24.170 1.00 62.72 87 ILE A CA 1
ATOM 708 C C . ILE A 1 87 ? 5.781 6.965 -24.829 1.00 62.72 87 ILE A C 1
ATOM 710 O O . ILE A 1 87 ? 5.753 7.061 -26.054 1.00 62.72 87 ILE A O 1
ATOM 714 N N . PHE A 1 88 ? 5.891 8.037 -24.040 1.00 61.44 88 PHE A N 1
ATOM 715 C CA . PHE A 1 88 ? 5.801 9.413 -24.546 1.00 61.44 88 PHE A CA 1
ATOM 716 C C . PHE A 1 88 ? 7.159 10.071 -24.815 1.00 61.44 88 PHE A C 1
ATOM 718 O O . PHE A 1 88 ? 7.231 11.030 -25.582 1.00 61.44 88 PHE A O 1
ATOM 725 N N . PHE A 1 89 ? 8.237 9.565 -24.215 1.00 62.94 89 PHE A N 1
ATOM 726 C CA . PHE A 1 89 ? 9.568 10.170 -24.261 1.00 62.94 89 PHE A CA 1
ATOM 727 C C . PHE A 1 89 ? 10.686 9.147 -24.537 1.00 62.94 89 PHE A C 1
ATOM 729 O O . PHE A 1 89 ? 11.705 9.171 -23.846 1.00 62.94 89 PHE A O 1
ATOM 736 N N . PRO A 1 90 ? 10.575 8.287 -25.571 1.00 57.56 90 PRO A N 1
ATOM 737 C CA . PRO A 1 90 ? 11.539 7.208 -25.821 1.00 57.56 90 PRO A CA 1
ATOM 738 C C . PRO A 1 90 ? 12.990 7.681 -26.045 1.00 57.56 90 PRO A C 1
ATOM 740 O O . PRO A 1 90 ? 13.908 6.882 -25.907 1.00 57.56 90 PRO A O 1
ATOM 743 N N . ASN A 1 91 ? 13.207 8.971 -26.342 1.00 58.75 91 ASN A N 1
ATOM 744 C CA . ASN A 1 91 ? 14.525 9.581 -26.575 1.00 58.75 91 ASN A CA 1
ATOM 745 C C . ASN A 1 91 ? 14.800 10.824 -25.699 1.00 58.75 91 ASN A C 1
ATOM 747 O O . ASN A 1 91 ? 15.740 11.570 -25.979 1.00 58.75 91 ASN A O 1
ATOM 751 N N . PHE A 1 92 ? 13.966 11.117 -24.692 1.00 46.50 92 PHE A N 1
ATOM 752 C CA . PHE A 1 92 ? 14.037 12.381 -23.944 1.00 46.50 92 PHE A CA 1
ATOM 753 C C . PHE A 1 92 ? 14.471 12.166 -22.489 1.00 46.50 92 PHE A C 1
ATOM 755 O O . PHE A 1 92 ? 13.681 11.763 -21.639 1.00 46.50 92 PHE A O 1
ATOM 762 N N . GLY A 1 93 ? 15.728 12.507 -22.194 1.00 55.53 93 GLY A N 1
ATOM 763 C CA . GLY A 1 93 ? 16.347 12.356 -20.874 1.00 55.53 93 GLY A CA 1
ATOM 764 C C . GLY A 1 93 ? 17.317 11.177 -20.827 1.00 55.53 93 GLY A C 1
ATOM 765 O O . GLY A 1 93 ? 17.086 10.140 -21.443 1.00 55.53 93 GLY A O 1
ATOM 766 N N . SER A 1 94 ? 18.438 11.334 -20.116 1.00 63.41 94 SER A N 1
ATOM 767 C CA . SER A 1 94 ? 19.360 10.215 -19.929 1.00 63.41 94 SER A CA 1
ATOM 768 C C . SER A 1 94 ? 18.693 9.142 -19.055 1.00 63.41 94 SER A C 1
ATOM 770 O O . SER A 1 94 ? 17.988 9.493 -18.102 1.00 63.41 94 SER A O 1
ATOM 772 N N . PRO A 1 95 ? 18.942 7.843 -19.301 1.00 62.12 95 PRO A N 1
ATOM 773 C CA . PRO A 1 95 ? 18.512 6.764 -18.406 1.00 62.12 95 PRO A CA 1
ATOM 774 C C . PRO A 1 95 ? 18.879 7.041 -16.938 1.00 62.12 95 PRO A C 1
ATOM 776 O O . PRO A 1 95 ? 18.127 6.729 -16.018 1.00 62.12 95 PRO A O 1
ATOM 779 N N . THR A 1 96 ? 19.995 7.738 -16.720 1.00 63.50 96 THR A N 1
ATOM 780 C CA . THR A 1 96 ? 20.466 8.228 -15.422 1.00 63.50 96 THR A CA 1
ATOM 781 C C . THR A 1 96 ? 19.508 9.223 -14.752 1.00 63.50 96 THR A C 1
ATOM 783 O O . THR A 1 96 ? 19.324 9.163 -13.539 1.00 63.50 96 THR A O 1
ATOM 786 N N . GLY A 1 97 ? 18.889 10.132 -15.514 1.00 64.06 97 GLY A N 1
ATOM 787 C CA . GLY A 1 97 ? 17.897 11.098 -15.022 1.00 64.06 97 GLY A CA 1
ATOM 788 C C . GLY A 1 97 ? 16.569 10.448 -14.625 1.00 64.06 97 GLY A C 1
ATOM 789 O O . GLY A 1 97 ? 15.930 10.863 -13.660 1.00 64.06 97 GLY A O 1
ATOM 790 N N . MET A 1 98 ? 16.175 9.383 -15.323 1.00 66.12 98 MET A N 1
ATOM 791 C CA . MET A 1 98 ? 15.001 8.598 -14.944 1.00 66.12 98 MET A CA 1
ATOM 792 C C . MET A 1 98 ? 15.286 7.749 -13.697 1.00 66.12 98 MET A C 1
ATOM 794 O O . MET A 1 98 ? 14.522 7.787 -12.736 1.00 66.12 98 MET A O 1
ATOM 798 N N . LEU A 1 99 ? 16.425 7.052 -13.647 1.00 66.12 99 LEU A N 1
ATOM 799 C CA . LEU A 1 99 ? 16.828 6.275 -12.468 1.00 66.12 99 LEU A CA 1
ATOM 800 C C . LEU A 1 99 ? 16.944 7.142 -11.204 1.00 66.12 99 LEU A C 1
ATOM 802 O O . LEU A 1 99 ? 16.583 6.688 -10.117 1.00 66.12 99 LEU A O 1
ATOM 806 N N . SER A 1 100 ? 17.390 8.395 -11.331 1.00 65.56 100 SER A N 1
ATOM 807 C CA . SER A 1 100 ? 17.444 9.335 -10.208 1.00 65.56 100 SER A CA 1
ATOM 808 C C . SER A 1 100 ? 16.060 9.837 -9.781 1.00 65.56 100 SER A C 1
ATOM 810 O O . SER A 1 100 ? 15.797 9.868 -8.579 1.00 65.56 100 SER A O 1
ATOM 812 N N . LEU A 1 101 ? 15.142 10.138 -10.712 1.00 68.50 101 LEU A N 1
ATOM 813 C CA . LEU A 1 101 ? 13.743 10.469 -10.391 1.00 68.50 101 LEU A CA 1
ATOM 814 C C . LEU A 1 101 ? 13.063 9.326 -9.626 1.00 68.50 101 LEU A C 1
ATOM 816 O O . LEU A 1 101 ? 12.430 9.552 -8.594 1.00 68.50 101 LEU A O 1
ATOM 820 N N . VAL A 1 102 ? 13.229 8.092 -10.103 1.00 67.62 102 VAL A N 1
ATOM 821 C CA . VAL A 1 102 ? 12.690 6.910 -9.423 1.00 67.62 102 VAL A CA 1
ATOM 822 C C . VAL A 1 102 ? 13.359 6.751 -8.049 1.00 67.62 102 VAL A C 1
ATOM 824 O O . VAL A 1 102 ? 12.662 6.501 -7.068 1.00 67.62 102 VAL A O 1
ATOM 827 N N . GLY A 1 103 ? 14.673 7.002 -7.936 1.00 64.12 103 GLY A N 1
ATOM 828 C CA . GLY A 1 103 ? 15.413 7.042 -6.662 1.00 64.12 103 GLY A CA 1
ATOM 829 C C . GLY A 1 103 ? 14.798 7.984 -5.629 1.00 64.12 103 GLY A C 1
ATOM 830 O O . GLY A 1 103 ? 14.586 7.606 -4.475 1.00 64.12 103 GLY A O 1
ATOM 831 N N . VAL A 1 104 ? 14.455 9.199 -6.055 1.00 72.50 104 VAL A N 1
ATOM 832 C CA . VAL A 1 104 ? 13.787 10.197 -5.210 1.00 72.50 104 VAL A CA 1
ATOM 833 C C . VAL A 1 104 ? 12.389 9.725 -4.798 1.00 72.50 104 VAL A C 1
ATOM 835 O O . VAL A 1 104 ? 12.021 9.867 -3.631 1.00 72.50 104 VAL A O 1
ATOM 838 N N . LEU A 1 105 ? 11.623 9.114 -5.709 1.00 70.19 105 LEU A N 1
ATOM 839 C CA . LEU A 1 105 ? 10.301 8.559 -5.394 1.00 70.19 105 LEU A CA 1
ATOM 840 C C . LEU A 1 105 ? 10.384 7.398 -4.395 1.00 70.19 105 LEU A C 1
ATOM 842 O O . LEU A 1 105 ? 9.580 7.344 -3.466 1.00 70.19 105 LEU A O 1
ATOM 846 N N . ALA A 1 106 ? 11.371 6.511 -4.531 1.00 68.75 106 ALA A N 1
ATOM 847 C CA . ALA A 1 106 ? 11.603 5.411 -3.598 1.00 68.75 106 ALA A CA 1
ATOM 848 C C . ALA A 1 106 ? 11.967 5.917 -2.192 1.00 68.75 106 ALA A C 1
ATOM 850 O O . ALA A 1 106 ? 11.436 5.422 -1.194 1.00 68.75 106 ALA A O 1
ATOM 851 N N . LEU A 1 107 ? 12.812 6.948 -2.096 1.00 70.31 107 LEU A N 1
ATOM 852 C CA . LEU A 1 107 ? 13.126 7.611 -0.826 1.00 70.31 107 LEU A CA 1
ATOM 853 C C . LEU A 1 107 ? 11.887 8.265 -0.205 1.00 70.31 107 LEU A C 1
ATOM 855 O O . LEU A 1 107 ? 11.602 8.042 0.972 1.00 70.31 107 LEU A O 1
ATOM 859 N N . ALA A 1 108 ? 11.114 9.020 -0.988 1.00 70.62 108 ALA A N 1
ATOM 860 C CA . ALA A 1 108 ? 9.877 9.645 -0.519 1.00 70.62 108 ALA A CA 1
ATOM 861 C C . ALA A 1 108 ? 8.865 8.605 -0.009 1.00 70.62 108 ALA A C 1
ATOM 863 O O . ALA A 1 108 ? 8.229 8.804 1.028 1.00 70.62 108 ALA A O 1
ATOM 864 N N . LEU A 1 109 ? 8.759 7.467 -0.698 1.00 72.94 109 LEU A N 1
ATOM 865 C CA . LEU A 1 109 ? 7.892 6.357 -0.317 1.00 72.94 109 LEU A CA 1
ATOM 866 C C . LEU A 1 109 ? 8.371 5.679 0.970 1.00 72.94 109 LEU A C 1
ATOM 868 O O . LEU A 1 109 ? 7.560 5.442 1.862 1.00 72.94 109 LEU A O 1
ATOM 872 N N . THR A 1 110 ? 9.681 5.465 1.114 1.00 73.12 110 THR A N 1
ATOM 873 C CA . THR A 1 110 ? 10.290 4.927 2.342 1.00 73.12 110 THR A CA 1
ATOM 874 C C . THR A 1 110 ? 9.995 5.828 3.543 1.00 73.12 110 THR A C 1
ATOM 876 O O . THR A 1 110 ? 9.592 5.346 4.602 1.00 73.12 110 THR A O 1
ATOM 879 N N . ILE A 1 111 ? 10.126 7.148 3.377 1.00 75.31 111 ILE A N 1
ATOM 880 C CA . ILE A 1 111 ? 9.802 8.132 4.419 1.00 75.31 111 ILE A CA 1
ATOM 881 C C . ILE A 1 111 ? 8.310 8.067 4.772 1.00 75.31 111 ILE A C 1
ATOM 883 O O . ILE A 1 111 ? 7.955 7.972 5.950 1.00 75.31 111 ILE A O 1
ATOM 887 N N . ALA A 1 112 ? 7.426 8.080 3.771 1.00 75.38 112 ALA A N 1
ATOM 888 C CA . ALA A 1 112 ? 5.982 8.010 3.987 1.00 75.38 112 ALA A CA 1
ATOM 889 C C . ALA A 1 112 ? 5.565 6.715 4.707 1.00 75.38 112 ALA A C 1
ATOM 891 O O . ALA A 1 112 ? 4.744 6.748 5.629 1.00 75.38 112 ALA A O 1
ATOM 892 N N . GLU A 1 113 ? 6.156 5.578 4.338 1.00 73.69 113 GLU A N 1
ATOM 893 C CA . GLU A 1 113 ? 5.911 4.296 4.996 1.00 73.69 113 GLU A CA 1
ATOM 894 C C . GLU A 1 113 ? 6.442 4.261 6.425 1.00 73.69 113 GLU A C 1
ATOM 896 O O . GLU A 1 113 ? 5.728 3.802 7.317 1.00 73.69 113 GLU A O 1
ATOM 901 N N . TRP A 1 114 ? 7.637 4.795 6.679 1.00 78.06 114 TRP A N 1
ATOM 902 C CA . TRP A 1 114 ? 8.194 4.887 8.026 1.00 78.06 114 TRP A CA 1
ATOM 903 C C . TRP A 1 114 ? 7.271 5.669 8.972 1.00 78.06 114 TRP A C 1
ATOM 905 O O . TRP A 1 114 ? 6.932 5.197 10.066 1.00 78.06 114 TRP A O 1
ATOM 915 N N . TYR A 1 115 ? 6.792 6.841 8.543 1.00 78.62 115 TYR A N 1
ATOM 916 C CA . TYR A 1 115 ? 5.854 7.647 9.331 1.00 78.62 115 TYR A CA 1
ATOM 917 C C . TYR A 1 115 ? 4.482 6.980 9.488 1.00 78.62 115 TYR A C 1
ATOM 919 O O . TYR A 1 115 ? 3.898 7.045 10.579 1.00 78.62 115 TYR A O 1
ATOM 927 N N . SER A 1 116 ? 3.985 6.309 8.444 1.00 77.75 116 SER A N 1
ATOM 928 C CA . SER A 1 116 ? 2.759 5.506 8.500 1.00 77.75 116 SER A CA 1
ATOM 929 C C . SER A 1 116 ? 2.876 4.394 9.545 1.00 77.75 116 SER A C 1
ATOM 931 O O . SER A 1 116 ? 2.062 4.322 10.467 1.00 77.75 116 SER A O 1
ATOM 933 N N . LEU A 1 117 ? 3.933 3.579 9.467 1.00 75.50 117 LEU A N 1
ATOM 934 C CA . LEU A 1 117 ? 4.189 2.451 10.363 1.00 75.50 117 LEU A CA 1
ATOM 935 C C . LEU A 1 117 ? 4.345 2.898 11.811 1.00 75.50 117 LEU A C 1
ATOM 937 O O . LEU A 1 117 ? 3.742 2.308 12.707 1.00 75.50 117 LEU A O 1
ATOM 941 N N . THR A 1 118 ? 5.100 3.970 12.047 1.00 81.12 118 THR A N 1
ATOM 942 C CA . THR A 1 118 ? 5.294 4.519 13.394 1.00 81.12 118 THR A CA 1
ATOM 943 C C . THR A 1 118 ? 3.966 4.990 13.990 1.00 81.12 118 THR A C 1
ATOM 945 O O . THR A 1 118 ? 3.649 4.697 15.146 1.00 81.12 118 THR A O 1
ATOM 948 N N . SER A 1 119 ? 3.150 5.688 13.193 1.00 78.50 119 SER A N 1
ATOM 949 C CA . SER A 1 119 ? 1.830 6.169 13.618 1.00 78.50 119 SER A CA 1
ATOM 950 C C . SER A 1 119 ? 0.865 5.007 13.865 1.00 78.50 119 SER A C 1
ATOM 952 O O . SER A 1 119 ? 0.155 4.992 14.870 1.00 78.50 119 SER A O 1
ATOM 954 N N . MET A 1 120 ? 0.894 3.991 13.001 1.00 79.38 120 MET A N 1
ATOM 955 C CA . MET A 1 120 ? 0.079 2.788 13.125 1.00 79.38 120 MET A CA 1
ATOM 956 C C . MET A 1 120 ? 0.483 1.956 14.342 1.00 79.38 120 MET A C 1
ATOM 958 O O . MET A 1 120 ? -0.388 1.424 15.025 1.00 79.38 120 MET A O 1
ATOM 962 N N . HIS A 1 121 ? 1.776 1.868 14.661 1.00 82.19 121 HIS A N 1
ATOM 963 C CA . HIS A 1 121 ? 2.254 1.173 15.852 1.00 82.19 121 HIS A CA 1
ATOM 964 C C . HIS A 1 121 ? 1.699 1.817 17.126 1.00 82.19 121 HIS A C 1
ATOM 966 O O . HIS A 1 121 ? 1.142 1.119 17.974 1.00 82.19 121 HIS A O 1
ATOM 972 N N . ARG A 1 122 ? 1.761 3.152 17.224 1.00 81.81 122 ARG A N 1
ATOM 973 C CA . ARG A 1 122 ? 1.171 3.908 18.342 1.00 81.81 122 ARG A CA 1
ATOM 974 C C . ARG A 1 122 ? -0.345 3.716 18.419 1.00 81.81 122 ARG A C 1
ATOM 976 O O . ARG A 1 122 ? -0.868 3.425 19.491 1.00 81.81 122 ARG A O 1
ATOM 983 N N . LEU A 1 123 ? -1.048 3.801 17.288 1.00 82.31 123 LEU A N 1
ATOM 984 C CA . LEU A 1 123 ? -2.500 3.598 17.241 1.00 82.31 123 LEU A CA 1
ATOM 985 C C . LEU A 1 123 ? -2.878 2.175 17.667 1.00 82.31 123 LEU A C 1
ATOM 987 O O . LEU A 1 123 ? -3.819 1.975 18.428 1.00 82.31 123 LEU A O 1
ATOM 991 N N . ARG A 1 124 ? -2.098 1.182 17.235 1.00 82.06 124 ARG A N 1
ATOM 992 C CA . ARG A 1 124 ? -2.281 -0.218 17.611 1.00 82.06 124 ARG A CA 1
ATOM 993 C C . ARG A 1 124 ? -2.058 -0.435 19.102 1.00 82.06 124 ARG A C 1
ATOM 995 O O . ARG A 1 124 ? -2.798 -1.211 19.689 1.00 82.06 124 ARG A O 1
ATOM 1002 N N . GLN A 1 125 ? -1.089 0.228 19.731 1.00 84.50 125 GLN A N 1
ATOM 1003 C CA . GLN A 1 125 ? -0.921 0.153 21.186 1.00 84.50 125 GLN A CA 1
ATOM 1004 C C . GLN A 1 125 ? -2.162 0.684 21.919 1.00 84.50 125 GLN A C 1
ATOM 1006 O O . GLN A 1 125 ? -2.683 -0.013 22.788 1.00 84.50 125 GLN A O 1
ATOM 1011 N N . ILE A 1 126 ? -2.694 1.837 21.496 1.00 82.94 126 ILE A N 1
ATOM 1012 C CA . ILE A 1 126 ? -3.925 2.417 22.057 1.00 82.94 126 ILE A CA 1
ATOM 1013 C C . ILE A 1 126 ? -5.102 1.455 21.868 1.00 82.94 126 ILE A C 1
ATOM 1015 O O . ILE A 1 126 ? -5.791 1.116 22.826 1.00 82.94 126 ILE A O 1
ATOM 1019 N N . TYR A 1 127 ? -5.312 0.942 20.656 1.00 84.38 127 TYR A N 1
ATOM 1020 C CA . TYR A 1 127 ? -6.397 -0.004 20.389 1.00 84.38 127 TYR A CA 1
ATOM 1021 C C . TYR A 1 127 ? -6.231 -1.323 21.147 1.00 84.38 127 TYR A C 1
ATOM 1023 O O . TYR A 1 127 ? -7.229 -1.918 21.546 1.00 84.38 127 TYR A O 1
ATOM 1031 N N . ARG A 1 128 ? -4.996 -1.782 21.398 1.00 84.19 128 ARG A N 1
ATOM 1032 C CA . ARG A 1 128 ? -4.738 -2.983 22.208 1.00 84.19 128 ARG A CA 1
ATOM 1033 C C . ARG A 1 128 ? -5.194 -2.786 23.645 1.00 84.19 128 ARG A C 1
ATOM 1035 O O . ARG A 1 128 ? -5.828 -3.680 24.193 1.00 84.19 128 ARG A O 1
ATOM 1042 N N . GLN A 1 129 ? -4.871 -1.633 24.225 1.00 85.50 129 GLN A N 1
ATOM 1043 C CA . GLN A 1 129 ? -5.248 -1.282 25.595 1.00 85.50 129 GLN A CA 1
ATOM 1044 C C . GLN A 1 129 ? -6.772 -1.225 25.768 1.00 85.50 129 GLN A C 1
ATOM 1046 O O . GLN A 1 129 ? -7.274 -1.612 26.816 1.00 85.50 129 GLN A O 1
ATOM 1051 N N . HIS A 1 130 ? -7.502 -0.840 24.718 1.00 82.69 130 HIS A N 1
ATOM 1052 C CA . HIS A 1 130 ? -8.962 -0.697 24.737 1.00 82.69 130 HIS A CA 1
ATOM 1053 C C . HIS A 1 130 ? -9.716 -1.880 24.100 1.00 82.69 130 HIS A C 1
ATOM 1055 O O . HIS A 1 130 ? -10.915 -1.788 23.869 1.00 82.69 130 HIS A O 1
ATOM 1061 N N . GLN A 1 131 ? -9.034 -2.996 23.803 1.00 81.38 131 GLN A N 1
ATOM 1062 C CA . GLN A 1 131 ? -9.619 -4.198 23.177 1.00 81.38 131 GLN A CA 1
ATOM 1063 C C . GLN A 1 131 ? -10.303 -3.958 21.809 1.00 81.38 131 GLN A C 1
ATOM 1065 O O . GLN A 1 131 ? -11.200 -4.694 21.407 1.00 81.38 131 GLN A O 1
ATOM 1070 N N . LEU A 1 132 ? -9.831 -2.966 21.050 1.00 79.19 132 LEU A N 1
ATOM 1071 C CA . LEU A 1 132 ? -10.356 -2.555 19.737 1.00 79.19 132 LEU A CA 1
ATOM 1072 C C . LEU A 1 132 ? -9.563 -3.147 18.552 1.00 79.19 132 LEU A 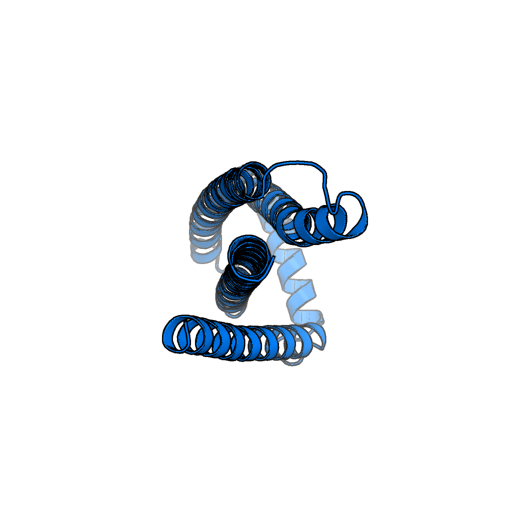C 1
ATOM 1074 O O . LEU A 1 132 ? -9.602 -2.618 17.443 1.00 79.19 132 LEU A O 1
ATOM 1078 N N . ILE A 1 133 ? -8.763 -4.200 18.772 1.00 73.50 133 ILE A N 1
ATOM 1079 C CA . ILE A 1 133 ? -7.930 -4.799 17.715 1.00 73.50 133 ILE A CA 1
ATOM 1080 C C . ILE A 1 133 ? -8.649 -5.954 17.025 1.00 73.50 133 ILE A C 1
ATOM 1082 O O . ILE A 1 133 ? -8.873 -7.009 17.618 1.00 73.50 133 ILE A O 1
ATOM 1086 N N . ILE A 1 134 ? -8.816 -5.826 15.709 1.00 65.50 134 ILE A N 1
ATOM 1087 C CA . ILE A 1 134 ? -9.079 -6.959 14.822 1.00 65.50 134 ILE A CA 1
ATOM 1088 C C . ILE A 1 134 ? -7.785 -7.758 14.618 1.00 65.50 134 ILE A C 1
ATOM 1090 O O . ILE A 1 134 ? -6.806 -7.243 14.071 1.00 65.50 134 ILE A O 1
ATOM 1094 N N . LYS A 1 135 ? -7.776 -9.042 15.004 1.00 62.97 135 LYS A N 1
ATOM 1095 C CA . LYS A 1 135 ? -6.600 -9.932 14.885 1.00 62.97 135 LYS A CA 1
ATOM 1096 C C . LYS A 1 135 ? -6.065 -10.081 13.446 1.00 62.97 135 LYS A C 1
ATOM 1098 O O . LYS A 1 135 ? -4.878 -10.338 13.280 1.00 62.97 135 LYS A O 1
ATOM 1103 N N . LEU A 1 136 ? -6.907 -9.877 12.426 1.00 56.81 136 LEU A N 1
ATOM 1104 C CA . LEU A 1 136 ? -6.578 -10.047 11.000 1.00 56.81 136 LEU A CA 1
ATOM 1105 C C . LEU A 1 136 ? -5.873 -8.828 10.360 1.00 56.81 136 LEU A C 1
ATOM 1107 O O . LEU A 1 136 ? -5.029 -8.976 9.477 1.00 56.81 136 LEU A O 1
ATOM 1111 N N . LEU A 1 137 ? -6.177 -7.617 10.838 1.00 65.25 137 LEU A N 1
ATOM 1112 C CA . LEU A 1 137 ? -5.679 -6.348 10.291 1.00 65.25 137 LEU A CA 1
ATOM 1113 C C . LEU A 1 137 ? -4.138 -6.218 10.204 1.00 65.25 137 LEU A C 1
ATOM 1115 O O . LEU A 1 137 ? -3.642 -5.686 9.210 1.00 65.25 137 LEU A O 1
ATOM 1119 N N . PRO A 1 138 ? -3.338 -6.693 11.183 1.00 61.00 138 PRO A N 1
ATOM 1120 C CA . PRO A 1 138 ? -1.886 -6.540 11.116 1.00 61.00 138 PRO A CA 1
ATOM 1121 C C . PRO A 1 138 ? -1.219 -7.455 10.079 1.00 61.00 138 PRO A C 1
ATOM 1123 O O . PRO A 1 138 ? -0.177 -7.086 9.547 1.00 61.00 138 PRO A O 1
ATOM 1126 N N . HIS A 1 139 ? -1.804 -8.617 9.767 1.00 63.78 139 HIS A N 1
ATOM 1127 C CA . HIS A 1 139 ? -1.268 -9.513 8.730 1.00 63.78 139 HIS A CA 1
ATOM 1128 C C . HIS A 1 139 ? -1.530 -8.952 7.332 1.00 63.78 139 HIS A C 1
ATOM 1130 O O . HIS A 1 139 ? -0.653 -8.992 6.476 1.00 63.78 139 HIS A O 1
ATOM 1136 N N . LEU A 1 140 ? -2.702 -8.344 7.135 1.00 64.75 140 LEU A N 1
ATOM 1137 C CA . LEU A 1 140 ? -3.043 -7.621 5.911 1.00 64.75 140 LEU A CA 1
ATOM 1138 C C . LEU A 1 140 ? -2.109 -6.451 5.631 1.00 64.75 140 LEU A C 1
ATOM 1140 O O . LEU A 1 140 ? -1.678 -6.266 4.498 1.00 64.75 140 LEU A O 1
ATOM 1144 N N . HIS A 1 141 ? -1.781 -5.670 6.660 1.00 66.69 141 HIS A N 1
ATOM 1145 C CA . HIS A 1 141 ? -0.883 -4.534 6.494 1.00 66.69 141 HIS A CA 1
ATOM 1146 C C . HIS A 1 141 ? 0.540 -4.980 6.143 1.00 66.69 141 HIS A C 1
ATOM 1148 O O . HIS A 1 141 ? 1.169 -4.380 5.278 1.00 66.69 141 HIS A O 1
ATOM 1154 N N . LEU A 1 142 ? 1.040 -6.048 6.778 1.00 65.94 142 LEU A N 1
ATOM 1155 C CA . LEU A 1 142 ? 2.336 -6.635 6.431 1.00 65.94 142 LEU A CA 1
ATOM 1156 C C . LEU A 1 142 ? 2.342 -7.123 4.975 1.00 65.94 142 LEU A C 1
ATOM 1158 O O . LEU A 1 142 ? 3.238 -6.775 4.216 1.00 65.94 142 LEU A O 1
ATOM 1162 N N . LEU A 1 143 ? 1.310 -7.866 4.575 1.00 65.31 143 LEU A N 1
ATOM 1163 C CA . LEU A 1 143 ? 1.132 -8.357 3.209 1.00 65.31 143 LEU A CA 1
ATOM 1164 C C . LEU A 1 143 ? 1.051 -7.217 2.183 1.00 65.31 143 LEU A C 1
ATOM 1166 O O . LEU A 1 143 ? 1.677 -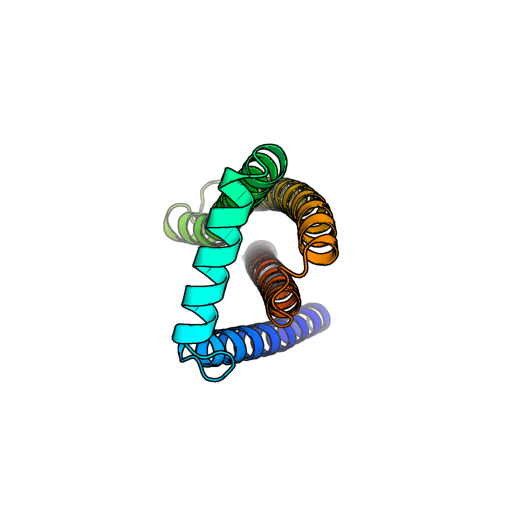7.301 1.131 1.00 65.31 143 LEU A O 1
ATOM 1170 N N . SER A 1 144 ? 0.336 -6.133 2.497 1.00 68.25 144 SER A N 1
ATOM 1171 C CA . SER A 1 144 ? 0.256 -4.945 1.639 1.00 68.25 144 SER A CA 1
ATOM 1172 C C . SER A 1 144 ? 1.598 -4.241 1.501 1.00 68.25 144 SER A C 1
ATOM 1174 O O . SER A 1 144 ? 1.927 -3.784 0.409 1.00 68.25 144 SER A O 1
ATOM 1176 N N . LEU A 1 145 ? 2.372 -4.162 2.581 1.00 68.31 145 LEU A N 1
ATOM 1177 C CA . LEU A 1 145 ? 3.690 -3.545 2.558 1.00 68.31 145 LEU A CA 1
ATOM 1178 C C . LEU A 1 145 ? 4.650 -4.374 1.699 1.00 68.31 145 LEU A C 1
ATOM 1180 O O . LEU A 1 145 ? 5.265 -3.841 0.783 1.00 68.31 145 LEU A O 1
ATOM 1184 N N . ILE A 1 146 ? 4.679 -5.694 1.898 1.00 68.56 146 ILE A N 1
ATOM 1185 C CA . ILE A 1 146 ? 5.459 -6.611 1.057 1.00 68.56 146 ILE A CA 1
ATOM 1186 C C . ILE A 1 146 ? 5.050 -6.461 -0.421 1.00 68.56 146 ILE A C 1
ATOM 1188 O O . ILE A 1 146 ? 5.915 -6.346 -1.287 1.00 68.56 146 ILE A O 1
ATOM 1192 N N . TYR A 1 147 ? 3.750 -6.393 -0.724 1.00 67.31 147 TYR A N 1
ATOM 1193 C CA . TYR A 1 147 ? 3.259 -6.179 -2.090 1.00 67.31 147 TYR A CA 1
ATOM 1194 C C . TYR A 1 147 ? 3.758 -4.860 -2.710 1.00 67.31 147 TYR A C 1
ATOM 1196 O O . TYR A 1 147 ? 4.205 -4.836 -3.852 1.00 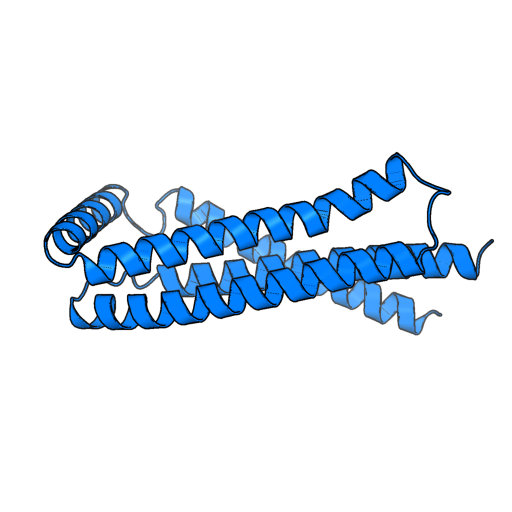67.31 147 TYR A O 1
ATOM 1204 N N . LYS A 1 148 ? 3.739 -3.751 -1.964 1.00 68.12 148 LYS A N 1
ATOM 1205 C CA . LYS A 1 148 ? 4.231 -2.457 -2.465 1.00 68.12 148 LYS A CA 1
ATOM 1206 C C . LYS A 1 148 ? 5.728 -2.486 -2.762 1.00 68.12 148 LYS A C 1
ATOM 1208 O O . LYS A 1 148 ? 6.140 -2.078 -3.845 1.00 68.12 148 LYS A O 1
ATOM 1213 N N . TRP A 1 149 ? 6.528 -3.022 -1.841 1.00 68.56 149 TRP A N 1
ATOM 1214 C CA . TRP A 1 149 ? 7.971 -3.171 -2.041 1.00 68.56 149 TRP A CA 1
ATOM 1215 C C . TRP A 1 149 ? 8.294 -4.060 -3.237 1.00 68.56 149 TRP A C 1
ATOM 1217 O O . TRP A 1 149 ? 9.148 -3.714 -4.047 1.00 68.56 149 TRP A O 1
ATOM 1227 N N . THR A 1 150 ? 7.578 -5.174 -3.387 1.00 65.19 150 THR A N 1
ATOM 1228 C CA . THR A 1 150 ? 7.788 -6.087 -4.516 1.00 65.19 150 THR A CA 1
ATOM 1229 C C . THR A 1 150 ? 7.478 -5.427 -5.858 1.00 65.19 150 THR A C 1
ATOM 1231 O O . THR A 1 150 ? 8.278 -5.525 -6.784 1.00 65.19 150 THR A O 1
ATOM 1234 N N . VAL A 1 151 ? 6.384 -4.675 -5.953 1.00 65.00 151 VAL A N 1
ATOM 1235 C CA . VAL A 1 151 ? 6.022 -3.901 -7.148 1.00 65.00 151 VAL A CA 1
ATOM 1236 C C . VAL A 1 151 ? 7.080 -2.849 -7.510 1.00 65.00 151 VAL A C 1
ATOM 1238 O O . VAL A 1 151 ? 7.430 -2.697 -8.683 1.00 65.00 151 VAL A O 1
ATOM 1241 N N . ILE A 1 152 ? 7.626 -2.145 -6.516 1.00 66.88 152 ILE A N 1
ATOM 1242 C CA . ILE A 1 152 ? 8.696 -1.159 -6.731 1.00 66.88 152 ILE A CA 1
ATOM 1243 C C . ILE A 1 152 ? 9.954 -1.849 -7.262 1.00 66.88 152 ILE A C 1
ATOM 1245 O O . ILE A 1 152 ? 10.512 -1.401 -8.260 1.00 66.88 152 ILE A O 1
ATOM 1249 N N . ILE A 1 153 ? 10.363 -2.963 -6.648 1.00 68.19 153 ILE A N 1
ATOM 1250 C CA . ILE A 1 153 ? 11.541 -3.730 -7.075 1.00 68.19 153 ILE A CA 1
ATOM 1251 C C . ILE A 1 153 ? 11.382 -4.216 -8.522 1.00 68.19 153 ILE A C 1
ATOM 1253 O O . ILE A 1 153 ? 12.292 -3.995 -9.314 1.00 68.19 153 ILE A O 1
ATOM 1257 N N . ILE A 1 154 ? 10.224 -4.779 -8.902 1.00 65.12 154 ILE A N 1
ATOM 1258 C CA . ILE A 1 154 ? 9.951 -5.202 -10.293 1.00 65.12 154 ILE A CA 1
ATOM 1259 C C . ILE A 1 154 ? 10.126 -4.030 -11.261 1.00 65.12 154 ILE A C 1
ATOM 1261 O O . ILE A 1 154 ? 10.723 -4.178 -12.325 1.00 65.12 154 ILE A O 1
ATOM 1265 N N . THR A 1 155 ? 9.599 -2.861 -10.898 1.00 63.62 155 THR A N 1
ATOM 1266 C CA . THR A 1 155 ? 9.654 -1.672 -11.756 1.00 63.62 155 THR A CA 1
ATOM 1267 C C . THR A 1 155 ? 11.096 -1.198 -11.949 1.00 63.62 155 THR A C 1
ATOM 1269 O O . THR A 1 155 ? 11.503 -0.874 -13.065 1.00 63.62 155 THR A O 1
ATOM 1272 N N . TYR A 1 156 ? 11.892 -1.218 -10.878 1.00 65.88 156 TYR A N 1
ATOM 1273 C CA . TYR A 1 156 ? 13.319 -0.892 -10.911 1.00 65.88 156 TYR A CA 1
ATOM 1274 C C . TYR A 1 156 ? 14.133 -1.855 -11.753 1.00 65.88 156 TYR A C 1
ATOM 1276 O O . TYR A 1 156 ? 14.974 -1.440 -12.549 1.00 65.88 156 TYR A O 1
ATOM 1284 N N . GLU A 1 157 ? 13.880 -3.140 -11.566 1.00 64.88 157 GLU A N 1
ATOM 1285 C CA . GLU A 1 157 ? 14.506 -4.186 -12.341 1.00 64.88 157 GLU A CA 1
ATOM 1286 C C . GLU A 1 157 ? 14.163 -3.992 -13.830 1.00 64.88 157 GLU A C 1
ATOM 1288 O O . GLU A 1 157 ? 15.069 -3.842 -14.652 1.00 64.88 157 GLU A O 1
ATOM 1293 N N . ALA A 1 158 ? 12.889 -3.846 -14.199 1.00 63.88 158 ALA A N 1
ATOM 1294 C CA . ALA A 1 158 ? 12.484 -3.619 -15.590 1.00 63.88 158 ALA A CA 1
ATOM 1295 C C . ALA A 1 158 ? 13.195 -2.413 -16.244 1.00 63.88 158 ALA A C 1
ATOM 1297 O O . ALA A 1 158 ? 13.670 -2.515 -17.378 1.00 63.88 158 ALA A O 1
ATOM 1298 N N . LEU A 1 159 ? 13.340 -1.302 -15.514 1.00 64.69 159 LEU A N 1
ATOM 1299 C CA . LEU A 1 159 ? 14.096 -0.119 -15.948 1.00 64.69 159 LEU A CA 1
ATOM 1300 C C . LEU A 1 159 ? 15.598 -0.392 -16.111 1.00 64.69 159 LEU A C 1
ATOM 1302 O O . LEU A 1 159 ? 16.207 0.053 -17.088 1.00 64.69 159 LEU A O 1
ATOM 1306 N N . GLY A 1 160 ? 16.205 -1.126 -15.177 1.00 65.31 160 GLY A N 1
ATOM 1307 C CA . GLY A 1 160 ? 17.609 -1.531 -15.253 1.00 65.31 160 GLY A CA 1
ATOM 1308 C C . GLY A 1 160 ? 17.885 -2.406 -16.475 1.00 65.31 160 GLY A C 1
ATOM 1309 O O . GLY A 1 160 ? 18.851 -2.165 -17.198 1.00 65.31 160 GLY A O 1
ATOM 1310 N N . LEU A 1 161 ? 16.995 -3.359 -16.769 1.00 65.31 161 LEU A N 1
ATOM 1311 C CA . LEU A 1 161 ? 17.089 -4.204 -17.960 1.00 65.31 161 LEU A CA 1
ATOM 1312 C C . LEU A 1 161 ? 16.966 -3.399 -19.253 1.00 65.31 161 LEU A C 1
ATOM 1314 O O . LEU A 1 161 ? 17.775 -3.590 -20.161 1.00 65.31 161 LEU A O 1
ATOM 1318 N N . ALA A 1 162 ? 15.993 -2.486 -19.323 1.00 63.31 162 ALA A N 1
ATOM 1319 C CA . ALA A 1 162 ? 15.821 -1.597 -20.469 1.00 63.31 162 ALA A CA 1
ATOM 1320 C C . ALA A 1 162 ? 17.076 -0.739 -20.704 1.00 63.31 162 ALA A C 1
ATOM 1322 O O . ALA A 1 162 ? 17.537 -0.604 -21.835 1.00 63.31 162 ALA A O 1
ATOM 1323 N N . THR A 1 163 ? 17.685 -0.236 -19.626 1.00 62.59 163 THR A N 1
ATOM 1324 C CA . THR A 1 163 ? 18.926 0.547 -19.688 1.00 62.59 163 THR A CA 1
ATOM 1325 C C . THR A 1 163 ? 20.113 -0.300 -20.156 1.00 62.59 163 THR A C 1
ATOM 1327 O O . THR A 1 163 ? 20.883 0.141 -21.004 1.00 62.59 163 THR A O 1
ATOM 1330 N N . CYS A 1 164 ? 20.262 -1.532 -19.658 1.00 64.88 164 CYS A N 1
ATOM 1331 C CA . CYS A 1 164 ? 21.308 -2.448 -20.120 1.00 64.88 164 CYS A CA 1
ATOM 1332 C C . CYS A 1 164 ? 21.142 -2.821 -21.599 1.00 64.88 164 CYS A C 1
ATOM 1334 O O . CYS A 1 164 ? 22.134 -2.864 -22.320 1.00 64.88 164 CYS A O 1
ATOM 1336 N N . TYR A 1 165 ? 19.916 -3.065 -22.067 1.00 63.38 165 TYR A N 1
ATOM 1337 C CA . TYR A 1 165 ? 19.664 -3.298 -23.491 1.00 63.38 165 TYR A CA 1
ATOM 1338 C C . TYR A 1 165 ? 20.048 -2.078 -24.334 1.00 63.38 165 TYR A C 1
ATOM 1340 O O . TYR A 1 165 ? 20.745 -2.235 -25.331 1.00 63.38 165 TYR A O 1
ATOM 1348 N N . ALA A 1 166 ? 19.676 -0.871 -23.903 1.00 60.97 166 ALA A N 1
ATOM 1349 C CA . ALA A 1 166 ? 20.018 0.360 -24.612 1.00 60.97 166 ALA A CA 1
ATOM 1350 C C . ALA A 1 166 ? 21.532 0.653 -24.649 1.00 60.97 166 ALA A C 1
ATOM 1352 O O . ALA A 1 166 ? 22.003 1.243 -25.611 1.00 60.97 166 ALA A O 1
ATOM 1353 N N . LEU A 1 167 ? 22.292 0.259 -23.619 1.00 61.88 167 LEU A N 1
ATOM 1354 C CA . LEU A 1 167 ? 23.739 0.510 -23.534 1.00 61.88 167 LEU A CA 1
ATOM 1355 C C . LEU A 1 167 ? 24.611 -0.530 -24.251 1.00 61.88 167 LEU A C 1
ATOM 1357 O O . LEU A 1 167 ? 25.749 -0.220 -24.589 1.00 61.88 167 LEU A O 1
ATOM 1361 N N . PHE A 1 168 ? 24.137 -1.771 -24.392 1.00 62.16 168 PHE A N 1
ATOM 1362 C CA . PHE A 1 168 ? 24.958 -2.885 -24.888 1.00 62.16 168 PHE A CA 1
ATOM 1363 C C . PHE A 1 168 ? 24.478 -3.488 -26.213 1.00 62.16 168 PHE A C 1
ATOM 1365 O O . PHE A 1 168 ? 25.240 -4.228 -26.831 1.00 62.16 168 PHE A O 1
ATOM 1372 N N . TYR A 1 169 ? 23.238 -3.223 -26.633 1.00 52.53 169 TYR A N 1
ATOM 1373 C CA . TYR A 1 169 ? 22.657 -3.758 -27.872 1.00 52.53 169 TYR A CA 1
ATOM 1374 C C . TYR A 1 169 ? 22.274 -2.670 -28.893 1.00 52.53 169 TYR A C 1
ATOM 1376 O O . TYR A 1 169 ? 21.675 -2.998 -29.917 1.00 52.53 169 TYR A O 1
ATOM 1384 N N . PHE A 1 170 ? 22.645 -1.412 -28.633 1.00 46.41 170 PHE A N 1
ATOM 1385 C CA . PHE A 1 170 ? 22.608 -0.293 -29.576 1.00 46.41 170 PHE A CA 1
ATOM 1386 C C . PHE A 1 170 ? 23.993 0.347 -29.681 1.00 46.41 170 PHE A C 1
ATOM 1388 O O . PHE A 1 170 ? 24.669 0.439 -28.631 1.00 46.41 170 PHE A O 1
#

Sequence (170 aa):
MLTFFHIFYGSALVLLVVAFVYLGVTYRISRGKFMSVQDQAQHVIRIDQFHQTHPAAMRLHDRVQRWQLISLIATAAALALPFIWIIFFPNFGSPTGMLSLVGVLALALTIAEWYSLTSMHRLRQIYRQHQLIIKLLPHLHLLSLIYKWTVIIITYEALGLATCYALFYF

Radius of gyration: 20.17 Å; chains: 1; bounding box: 48×28×55 Å

Foldseek 3Di:
DVVLVCVLVVLLVVLVVLLVVLCVVVVCVVVCVPHDPVRVVVLVVVVVVVCVVPVVLVVLVVQLVVLVVVLVVLLVCLQVVLVCCVVPPVPPDDLVVVLVVSVVSVVSNVVSVVSNVVSVVVSVVVCVVVVSDDPCVVVSVVSVVSNSVSSSVNSSSVSVVVNCCVVPVD

Organism: NCBI:txid1423753

Secondary structure (DSSP, 8-state):
-HHHHHHHHHHHHHHHHHHHHHHHHHHHHHTTSSS-HHHHHHHHHHHHHHHHH-HHHHHHHHHHHHHHHHHHHHHHHHHHHHHHHHHH-TTSS-HHHHHHHHHHHHHHHHHHHHHHHHHHHHHHHHHHHTT---TTHHHHHHHHHHHHHHHHHHHHHHHHHHHHHHHH--